Protein 1WUB (pdb70)

InterPro domains:
  IPR007372 Lipid/polyisoprenoid-binding, YceI-like [PF04264] (3-169)
  IPR007372 Lipid/polyisoprenoid-binding, YceI-like [SM00867] (2-170)
  IPR036761 Lipid/polyisoprenoid-binding, YceI-like superfamily [G3DSA:2.40.128.110] (1-178)
  IPR036761 Lipid/polyisoprenoid-binding, YceI-like superfamily [SSF101874] (2-171)

Structure (mmCIF, N/CA/C/O backbone):
data_1WUB
#
_entry.id   1WUB
#
_cell.length_a   32.561
_cell.length_b   96.948
_cell.length_c   109.140
_cell.angle_alpha   90.00
_cell.angle_beta   90.00
_cell.angle_gamma   90.00
#
_symmetry.space_group_name_H-M   'C 2 2 21'
#
loop_
_entity.id
_entity.type
_entity.pdbx_description
1 polymer 'conserved hypothetical protein TT1927b'
2 non-polymer '(2E,6E,10E,14E,18E,22E,26E)-3,7,11,15,19,23,27,31-OCTAMETHYLDOTRIACONTA-2,6,10,14,18,22,26,30-OCTAENYL TRIHYDROGEN DIPHOSPHATE'
3 water water
#
loop_
_atom_site.group_PDB
_atom_site.id
_atom_site.type_symbol
_atom_site.label_atom_id
_atom_site.label_alt_id
_atom_site.label_comp_id
_atom_site.label_asym_id
_atom_site.label_entity_id
_atom_site.label_seq_id
_atom_site.pdbx_PDB_ins_code
_atom_site.Cartn_x
_atom_site.Cartn_y
_atom_site.Cartn_z
_atom_site.occupancy
_atom_site.B_iso_or_equiv
_atom_site.auth_seq_id
_atom_site.auth_comp_id
_atom_site.auth_asym_id
_atom_site.auth_atom_id
_atom_site.pdbx_PDB_model_num
ATOM 1 N N . MET A 1 1 ? 8.900 24.245 35.419 1.00 28.17 1 MET A N 1
ATOM 2 C CA . MET A 1 1 ? 7.664 24.006 36.200 1.00 27.55 1 MET A CA 1
ATOM 3 C C . MET A 1 1 ? 6.953 25.321 36.506 1.00 26.82 1 MET A C 1
ATOM 4 O O . MET A 1 1 ? 7.605 26.359 36.546 1.00 25.76 1 MET A O 1
ATOM 9 N N . LYS A 1 2 ? 5.626 25.268 36.667 1.00 24.48 2 LYS A N 1
ATOM 10 C CA . LYS A 1 2 ? 4.819 26.460 36.949 1.00 23.81 2 LYS A CA 1
ATOM 11 C C . LYS A 1 2 ? 4.486 26.577 38.438 1.00 21.96 2 LYS A C 1
ATOM 12 O O . LYS A 1 2 ? 4.003 25.621 39.077 1.00 21.89 2 LYS A O 1
ATOM 18 N N . TRP A 1 3 ? 4.772 27.752 38.988 1.00 20.12 3 TRP A N 1
ATOM 19 C CA . TRP A 1 3 ? 4.396 28.071 40.364 1.00 18.98 3 TRP A CA 1
ATOM 20 C C . TRP A 1 3 ? 3.322 29.133 40.351 1.00 17.96 3 TRP A C 1
ATOM 21 O O . TRP A 1 3 ? 3.388 30.035 39.530 1.00 20.04 3 TRP A O 1
ATOM 32 N N . ASN A 1 4 ? 2.336 29.050 41.239 1.00 16.33 4 ASN A N 1
ATOM 33 C CA . ASN A 1 4 ? 1.344 30.121 41.284 1.00 16.12 4 ASN A CA 1
ATOM 34 C C . ASN A 1 4 ? 1.522 30.996 42.494 1.00 14.66 4 ASN A C 1
ATOM 35 O O . ASN A 1 4 ? 1.735 30.488 43.562 1.00 15.75 4 ASN A O 1
ATOM 40 N N . LEU A 1 5 ? 1.502 32.325 42.308 1.00 13.54 5 LEU A N 1
ATOM 41 C CA . LEU A 1 5 ? 1.682 33.228 43.431 1.00 14.45 5 LEU A CA 1
ATOM 42 C C . LEU A 1 5 ? 0.560 33.060 44.431 1.00 14.72 5 LEU A C 1
ATOM 43 O O . LEU A 1 5 ? -0.570 32.969 44.037 1.00 14.96 5 LEU A O 1
ATOM 48 N N . ASP A 1 6 ? 0.871 33.068 45.721 1.00 14.52 6 ASP A N 1
ATOM 49 C CA . ASP A 1 6 ? -0.205 33.008 46.743 1.00 15.58 6 ASP A CA 1
ATOM 50 C C . ASP A 1 6 ? -0.557 34.441 47.166 1.00 14.96 6 ASP A C 1
ATOM 51 O O . ASP A 1 6 ? 0.238 35.084 47.852 1.00 15.81 6 ASP A O 1
ATOM 56 N N . PRO A 1 7 ? -1.725 34.952 46.767 1.00 16.34 7 PRO A N 1
ATOM 57 C CA . PRO A 1 7 ? -2.079 36.356 47.070 1.00 17.57 7 PRO A CA 1
ATOM 58 C C . PRO A 1 7 ? -2.090 36.645 48.561 1.00 18.14 7 PRO A C 1
ATOM 59 O O . PRO A 1 7 ? -1.878 37.786 48.980 1.00 19.34 7 PRO A O 1
ATOM 63 N N . SER A 1 8 ? -2.346 35.620 49.373 1.00 18.69 8 SER A N 1
ATOM 64 C CA . SER A 1 8 ? -2.438 35.814 50.827 1.00 19.96 8 SER A CA 1
ATOM 65 C C . SER A 1 8 ? -1.091 35.990 51.510 1.00 19.23 8 SER A C 1
ATOM 66 O O . SER A 1 8 ? -1.007 36.366 52.690 1.00 21.32 8 SER A O 1
ATOM 69 N N . HIS A 1 9 ? 0.001 35.670 50.813 1.00 18.01 9 HIS A N 1
ATOM 70 C CA . HIS A 1 9 ? 1.333 35.843 51.382 1.00 18.86 9 HIS A CA 1
ATOM 71 C C . HIS A 1 9 ? 2.266 36.525 50.394 1.00 19.09 9 HIS A C 1
ATOM 72 O O . HIS A 1 9 ? 3.487 36.295 50.382 1.00 20.12 9 HIS A O 1
ATOM 79 N N . THR A 1 10 ? 1.679 37.369 49.556 1.00 17.58 10 THR A N 1
ATOM 80 C CA . THR A 1 10 ? 2.471 38.210 48.684 1.00 18.08 10 THR A CA 1
ATOM 81 C C . THR A 1 10 ? 2.187 39.648 49.098 1.00 17.73 10 THR A C 1
ATOM 82 O O . THR A 1 10 ? 1.006 40.016 49.297 1.00 19.15 10 THR A O 1
ATOM 86 N N . SER A 1 11 ? 3.235 40.438 49.274 1.00 17.91 11 SER A N 1
ATOM 87 C CA . SER A 1 11 ? 3.030 41.846 49.616 1.00 18.67 11 SER A CA 1
ATOM 88 C C . SER A 1 11 ? 3.742 42.739 48.654 1.00 18.57 11 SER A C 1
ATOM 89 O O . SER A 1 11 ? 4.862 42.431 48.188 1.00 18.48 11 SER A O 1
ATOM 92 N N . ILE A 1 12 ? 3.084 43.859 48.376 1.00 17.36 12 ILE A N 1
ATOM 93 C CA . ILE A 1 12 ? 3.698 44.895 47.577 1.00 16.54 12 ILE A CA 1
ATOM 94 C C . ILE A 1 12 ? 3.663 46.159 48.410 1.00 16.64 12 ILE A C 1
ATOM 95 O O . ILE A 1 12 ? 2.580 46.643 48.738 1.00 15.50 12 ILE A O 1
ATOM 100 N N . ASP A 1 13 ? 4.830 46.649 48.802 1.00 16.77 13 ASP A N 1
ATOM 101 C CA . ASP A 1 13 ? 4.904 47.875 49.597 1.00 17.19 13 ASP A CA 1
ATOM 102 C C . ASP A 1 13 ? 5.694 48.942 48.896 1.00 17.41 13 ASP A C 1
ATOM 103 O O . ASP A 1 13 ? 6.704 48.641 48.295 1.00 19.34 13 ASP A O 1
ATOM 108 N N . PHE A 1 14 ? 5.232 50.182 48.971 1.00 16.13 14 PHE A N 1
ATOM 109 C CA . PHE A 1 14 ? 5.899 51.270 48.255 1.00 15.81 14 PHE A CA 1
ATOM 110 C C . PHE A 1 14 ? 6.125 52.486 49.163 1.00 17.09 14 PHE A C 1
ATOM 111 O O . PHE A 1 14 ? 5.529 52.566 50.231 1.00 17.03 14 PHE A O 1
ATOM 119 N N . LYS A 1 15 ? 7.033 53.373 48.759 1.00 17.16 15 LYS A N 1
ATOM 120 C CA . LYS A 1 15 ? 7.312 54.593 49.521 1.00 19.06 15 LYS A CA 1
ATOM 121 C C . LYS A 1 15 ? 7.454 55.740 48.537 1.00 19.28 15 LYS A C 1
ATOM 122 O O . LYS A 1 15 ? 8.084 55.567 47.488 1.00 19.03 15 LYS A O 1
ATOM 128 N N . VAL A 1 16 ? 6.928 56.914 48.905 1.00 19.01 16 VAL A N 1
ATOM 129 C CA . VAL A 1 16 ? 7.056 58.136 48.088 1.00 20.30 16 VAL A CA 1
ATOM 130 C C . VAL A 1 16 ? 7.460 59.257 49.039 1.00 19.92 16 VAL A C 1
ATOM 131 O O . VAL A 1 16 ? 6.949 59.330 50.161 1.00 20.59 16 VAL A O 1
ATOM 135 N N . ARG A 1 17 ? 8.392 60.105 48.621 1.00 19.32 17 ARG A N 1
ATOM 136 C CA . ARG A 1 17 ? 8.818 61.214 49.477 1.00 20.44 17 ARG A CA 1
ATOM 137 C C . ARG A 1 17 ? 7.698 62.248 49.631 1.00 20.04 17 ARG A C 1
ATOM 138 O O . ARG A 1 17 ? 6.982 62.547 48.689 1.00 19.12 17 ARG A O 1
ATOM 146 N N . HIS A 1 18 ? 7.535 62.770 50.846 1.00 19.95 18 HIS A N 1
ATOM 147 C CA . HIS A 1 18 ? 6.507 63.760 51.141 1.00 19.59 18 HIS A CA 1
ATOM 148 C C . HIS A 1 18 ? 7.179 65.032 51.665 1.00 20.93 18 HIS A C 1
ATOM 149 O O . HIS A 1 18 ? 7.917 64.994 52.669 1.00 20.33 18 HIS A O 1
ATOM 156 N N . MET A 1 19 ? 6.959 66.132 50.952 1.00 21.01 19 MET A N 1
ATOM 157 C CA . MET A 1 19 ? 7.526 67.463 51.302 1.00 24.09 19 MET A CA 1
ATOM 158 C C . MET A 1 19 ? 9.034 67.454 51.539 1.00 25.03 19 MET A C 1
ATOM 159 O O . MET A 1 19 ? 9.545 68.280 52.299 1.00 25.93 19 MET A O 1
ATOM 164 N N . GLY A 1 20 ? 9.719 66.468 50.974 1.00 26.52 20 GLY A N 1
ATOM 165 C CA . GLY A 1 20 ? 11.162 66.340 51.084 1.00 28.62 20 GLY A CA 1
ATOM 166 C C . GLY A 1 20 ? 11.714 65.854 52.412 1.00 30.40 20 GLY A C 1
ATOM 167 O O . GLY A 1 20 ? 12.910 65.522 52.496 1.00 31.50 20 GLY A O 1
ATOM 168 N N . ILE A 1 21 ? 10.860 65.790 53.439 1.00 31.37 21 ILE A N 1
ATOM 169 C CA . ILE A 1 21 ? 11.313 65.535 54.835 1.00 32.31 21 ILE A CA 1
ATOM 170 C C . ILE A 1 21 ? 10.942 64.150 55.357 1.00 31.74 21 ILE A C 1
ATOM 171 O O . ILE A 1 21 ? 11.551 63.653 56.313 1.00 30.47 21 ILE A O 1
ATOM 176 N N . ALA A 1 22 ? 9.971 63.518 54.704 1.00 31.22 22 ALA A N 1
ATOM 177 C CA . ALA A 1 22 ? 9.422 62.245 55.159 1.00 31.61 22 ALA A CA 1
ATOM 178 C C . ALA A 1 22 ? 9.007 61.354 53.992 1.00 31.30 22 ALA A C 1
ATOM 179 O O . ALA A 1 22 ? 9.182 61.725 52.831 1.00 31.18 22 ALA A O 1
ATOM 181 N N . SER A 1 23 ? 8.506 60.165 54.305 1.00 30.64 23 SER A N 1
ATOM 182 C CA . SER A 1 23 ? 7.940 59.276 53.312 1.00 30.26 23 SER A CA 1
ATOM 183 C C . SER A 1 23 ? 6.493 58.949 53.678 1.00 29.08 23 SER A C 1
ATOM 184 O O . SER A 1 23 ? 6.171 58.847 54.867 1.00 30.00 23 SER A O 1
ATOM 187 N N . VAL A 1 24 ? 5.640 58.821 52.665 1.00 26.44 24 VAL A N 1
ATOM 188 C CA . VAL A 1 24 ? 4.341 58.154 52.780 1.00 25.30 24 VAL A CA 1
ATOM 189 C C . VAL A 1 24 ? 4.503 56.712 52.303 1.00 23.52 24 VAL A C 1
ATOM 190 O O . VAL A 1 24 ? 5.070 56.472 51.246 1.00 21.30 24 VAL A O 1
ATOM 194 N N . ARG A 1 25 ? 4.028 55.760 53.096 1.00 22.69 25 ARG A N 1
ATOM 195 C CA . ARG A 1 25 ? 4.076 54.352 52.694 1.00 21.38 25 ARG A CA 1
ATOM 196 C C . ARG A 1 25 ? 2.703 53.840 52.318 1.00 20.03 25 ARG A C 1
ATOM 197 O O . ARG A 1 25 ? 1.707 54.248 52.902 1.00 19.01 25 ARG A O 1
ATOM 205 N N . GLY A 1 26 ? 2.654 52.880 51.390 1.00 17.40 26 GLY A N 1
ATOM 206 C CA . GLY A 1 26 ? 1.426 52.315 50.960 1.00 16.86 26 GLY A CA 1
ATOM 207 C C . GLY A 1 26 ? 1.623 50.874 50.512 1.00 15.61 26 GLY A C 1
ATOM 208 O O . GLY A 1 26 ? 2.768 50.391 50.449 1.00 16.66 26 GLY A O 1
ATOM 209 N N . SER A 1 27 ? 0.517 50.198 50.274 1.00 15.86 27 SER A N 1
ATOM 210 C CA . SER A 1 27 ? 0.549 48.830 49.734 1.00 16.24 27 SER A CA 1
ATOM 211 C C . SER A 1 27 ? -0.455 48.632 48.607 1.00 15.75 27 SER A C 1
ATOM 212 O O . SER A 1 27 ? -1.423 49.426 48.424 1.00 16.24 27 SER A O 1
ATOM 215 N N . LEU A 1 28 ? -0.227 47.544 47.853 1.00 14.27 28 LEU A N 1
ATOM 216 C CA . LEU A 1 28 ? -1.138 47.068 46.856 1.00 15.60 28 LEU A CA 1
ATOM 217 C C . LEU A 1 28 ? -1.341 45.560 47.038 1.00 14.86 28 LEU A C 1
ATOM 218 O O . LEU A 1 28 ? -0.418 44.864 47.457 1.00 16.25 28 LEU A O 1
ATOM 223 N N . LYS A 1 29 ? -2.521 45.064 46.709 1.00 14.69 29 LYS A N 1
ATOM 224 C CA . LYS A 1 29 ? -2.810 43.616 46.768 1.00 16.74 29 LYS A CA 1
ATOM 225 C C . LYS A 1 29 ? -2.640 42.964 45.414 1.00 15.92 29 LYS A C 1
ATOM 226 O O . LYS A 1 29 ? -3.062 43.515 44.396 1.00 16.54 29 LYS A O 1
ATOM 232 N N . VAL A 1 30 ? -2.047 41.763 45.385 1.00 14.83 30 VAL A N 1
ATOM 233 C CA . VAL A 1 30 ? -1.964 40.990 44.146 1.00 15.20 30 VAL A CA 1
ATOM 234 C C . VAL A 1 30 ? -3.264 40.165 43.965 1.00 13.79 30 VAL A C 1
ATOM 235 O O . VAL A 1 30 ? -3.767 39.553 44.937 1.00 14.84 30 VAL A O 1
ATOM 239 N N . LEU A 1 31 ? -3.777 40.116 42.744 1.00 12.72 31 LEU A N 1
ATOM 240 C CA . LEU A 1 31 ? -4.907 39.265 42.405 1.00 13.17 31 LEU A CA 1
ATOM 241 C C . LEU A 1 31 ? -4.459 37.845 42.023 1.00 14.20 31 LEU A C 1
ATOM 242 O O . LEU A 1 31 ? -5.044 36.822 42.473 1.00 14.88 31 LEU A O 1
ATOM 247 N N . SER A 1 32 ? -3.435 37.786 41.187 1.00 12.98 32 SER A N 1
ATOM 248 C CA . SER A 1 32 ? -2.876 36.520 40.724 1.00 12.29 32 SER A CA 1
ATOM 249 C C . SER A 1 32 ? -1.451 36.731 40.227 1.00 11.39 32 SER A C 1
ATOM 250 O O . SER A 1 32 ? -0.992 37.857 39.983 1.00 11.56 32 SER A O 1
ATOM 253 N N . GLY A 1 33 ? -0.774 35.606 40.087 1.00 13.46 33 GLY A N 1
ATOM 254 C CA . GLY A 1 33 ? 0.458 35.654 39.297 1.00 13.39 33 GLY A CA 1
ATOM 255 C C . GLY A 1 33 ? 1.064 34.288 39.148 1.00 14.77 33 GLY A C 1
ATOM 256 O O . GLY A 1 33 ? 0.589 33.302 39.752 1.00 14.19 33 GLY A O 1
ATOM 257 N N . SER A 1 34 ? 2.112 34.197 38.326 1.00 14.96 34 SER A N 1
ATOM 258 C CA . SER A 1 34 ? 2.810 32.915 38.262 1.00 15.21 34 SER A CA 1
ATOM 259 C C . SER A 1 34 ? 4.259 33.091 37.920 1.00 15.47 34 SER A C 1
ATOM 260 O O . SER A 1 34 ? 4.675 34.154 37.427 1.00 15.06 34 SER A O 1
ATOM 263 N N . VAL A 1 35 ? 5.028 32.039 38.162 1.00 15.16 35 VAL A N 1
ATOM 264 C CA . VAL A 1 35 ? 6.449 32.030 37.791 1.00 16.11 35 VAL A CA 1
ATOM 265 C C . VAL A 1 35 ? 6.703 30.708 37.084 1.00 17.22 35 VAL A C 1
ATOM 266 O O . VAL A 1 35 ? 6.268 29.649 37.596 1.00 15.47 35 VAL A O 1
ATOM 270 N N . GLU A 1 36 ? 7.378 30.751 35.935 1.00 18.22 36 GLU A N 1
ATOM 271 C CA . GLU A 1 36 ? 7.855 29.508 35.316 1.00 21.85 36 GLU A CA 1
ATOM 272 C C . GLU A 1 36 ? 9.345 29.371 35.597 1.00 23.34 36 GLU A C 1
ATOM 273 O O . GLU A 1 36 ? 10.090 30.368 35.549 1.00 23.44 36 GLU A O 1
ATOM 279 N N . THR A 1 37 ? 9.760 28.148 35.942 1.00 25.08 37 THR A N 1
ATOM 280 C CA . THR A 1 37 ? 11.170 27.867 36.193 1.00 27.96 37 THR A CA 1
ATOM 281 C C . THR A 1 37 ? 11.699 26.855 35.176 1.00 29.68 37 THR A C 1
ATOM 282 O O . THR A 1 37 ? 10.958 25.999 34.668 1.00 30.38 37 THR A O 1
ATOM 286 N N . ASP A 1 38 ? 12.973 26.985 34.829 1.00 31.21 38 ASP A N 1
ATOM 287 C CA . ASP A 1 38 ? 13.553 26.041 33.883 1.00 32.23 38 ASP A CA 1
ATOM 288 C C . ASP A 1 38 ? 13.908 24.716 34.583 1.00 33.47 38 ASP A C 1
ATOM 289 O O . ASP A 1 38 ? 13.660 24.532 35.789 1.00 32.88 38 ASP A O 1
ATOM 294 N N . GLU A 1 39 ? 14.521 23.806 33.823 1.00 34.73 39 GLU A N 1
ATOM 295 C CA . GLU A 1 39 ? 14.886 22.496 34.362 1.00 35.73 39 GLU A CA 1
ATOM 296 C C . GLU A 1 39 ? 15.799 22.631 35.575 1.00 35.64 39 GLU A C 1
ATOM 297 O O . GLU A 1 39 ? 15.684 21.850 36.525 1.00 36.96 39 GLU A O 1
ATOM 303 N N . ALA A 1 40 ? 16.664 23.648 35.559 1.00 35.32 40 ALA A N 1
ATOM 304 C CA . ALA A 1 40 ? 17.537 23.989 36.702 1.00 34.61 40 ALA A CA 1
ATOM 305 C C . ALA A 1 40 ? 16.844 24.712 37.871 1.00 34.54 40 ALA A C 1
ATOM 306 O O . ALA A 1 40 ? 17.501 25.028 38.872 1.00 34.76 40 ALA A O 1
ATOM 308 N N . GLY A 1 41 ? 15.552 25.025 37.732 1.00 33.17 41 GLY A N 1
ATOM 309 C CA . GLY A 1 41 ? 14.798 25.692 38.786 1.00 31.48 41 GLY A CA 1
ATOM 310 C C . GLY A 1 41 ? 15.067 27.181 38.905 1.00 30.11 41 GLY A C 1
ATOM 311 O O . GLY A 1 41 ? 14.799 27.805 39.945 1.00 30.10 41 GLY A O 1
ATOM 312 N N . ARG A 1 42 ? 15.585 27.763 37.833 1.00 28.33 42 ARG A N 1
ATOM 313 C CA . ARG A 1 42 ? 15.787 29.202 37.773 1.00 26.92 42 ARG A CA 1
ATOM 314 C C . ARG A 1 42 ? 14.518 29.828 37.215 1.00 24.27 42 ARG A C 1
ATOM 315 O O . ARG A 1 42 ? 13.977 29.355 36.219 1.00 23.75 42 ARG A O 1
ATOM 323 N N . PRO A 1 43 ? 14.038 30.912 37.813 1.00 23.04 43 PRO A N 1
ATOM 324 C CA . PRO A 1 43 ? 12.868 31.579 37.225 1.00 22.18 43 PRO A CA 1
ATOM 325 C C . PRO A 1 43 ? 13.182 32.083 35.799 1.00 22.67 43 PRO A C 1
ATOM 326 O O . PRO A 1 43 ? 14.217 32.708 35.607 1.00 22.16 43 PRO A O 1
ATOM 330 N N . ILE A 1 44 ? 12.329 31.762 34.827 1.00 21.73 44 ILE A N 1
ATOM 331 C CA . ILE A 1 44 ? 12.437 32.241 33.446 1.00 22.73 44 ILE A CA 1
ATOM 332 C C . ILE A 1 44 ? 11.347 33.198 32.972 1.00 21.83 44 ILE A C 1
ATOM 333 O O . ILE A 1 44 ? 11.585 34.006 32.062 1.00 22.01 44 ILE A O 1
ATOM 338 N N . GLN A 1 45 ? 10.143 33.070 33.523 1.00 20.62 45 GLN A N 1
ATOM 339 C CA . GLN A 1 45 ? 9.051 33.981 33.148 1.00 19.43 45 GLN A CA 1
ATOM 340 C C . GLN A 1 45 ? 8.251 34.269 34.418 1.00 17.73 45 GLN A C 1
ATOM 341 O O . GLN A 1 45 ? 8.070 33.377 35.243 1.00 16.25 45 GLN A O 1
ATOM 347 N N . VAL A 1 46 ? 7.819 35.520 34.576 1.00 15.35 46 VAL A N 1
ATOM 348 C CA . VAL A 1 46 ? 6.972 35.851 35.724 1.00 15.27 46 VAL A CA 1
ATOM 349 C C . VAL A 1 46 ? 5.920 36.851 35.312 1.00 14.61 46 VAL A C 1
ATOM 350 O O . VAL A 1 46 ? 6.182 37.699 34.508 1.00 14.43 46 VAL A O 1
ATOM 354 N N . GLU A 1 47 ? 4.709 36.694 35.821 1.00 13.65 47 GLU A N 1
ATOM 355 C CA . GLU A 1 47 ? 3.635 37.664 35.509 1.00 14.01 47 GLU A CA 1
ATOM 356 C C . GLU A 1 47 ? 2.815 37.872 36.765 1.00 14.36 47 GLU A C 1
ATOM 357 O O . GLU A 1 47 ? 2.693 36.955 37.592 1.00 14.25 47 GLU A O 1
ATOM 363 N N . ALA A 1 48 ? 2.273 39.085 36.922 1.00 14.36 48 ALA A N 1
ATOM 364 C CA . ALA A 1 48 ? 1.350 39.299 38.048 1.00 13.82 48 ALA A CA 1
ATOM 365 C C . ALA A 1 48 ? 0.292 40.300 37.672 1.00 14.41 48 ALA A C 1
ATOM 366 O O . ALA A 1 48 ? 0.503 41.139 36.812 1.00 14.75 48 ALA A O 1
ATOM 368 N N . VAL A 1 49 ? -0.874 40.164 38.305 1.00 11.77 49 VAL A N 1
ATOM 369 C CA . VAL A 1 49 ? -1.989 41.111 38.158 1.00 12.43 49 VAL A CA 1
ATOM 370 C C . VAL A 1 49 ? -2.279 41.669 39.558 1.00 12.12 49 VAL A C 1
ATOM 371 O O . VAL A 1 49 ? -2.418 40.916 40.535 1.00 12.79 49 VAL A O 1
ATOM 375 N N . ILE A 1 50 ? -2.328 42.983 39.632 1.00 12.23 50 ILE A N 1
ATOM 376 C CA . ILE A 1 50 ? -2.476 43.691 40.894 1.00 12.54 50 ILE A CA 1
ATOM 377 C C . ILE A 1 50 ? -3.818 44.420 40.903 1.00 12.57 50 ILE A C 1
ATOM 378 O O . ILE A 1 50 ? -4.267 44.957 39.887 1.00 13.54 50 ILE A O 1
ATOM 383 N N . ASP A 1 51 ? -4.487 44.420 42.053 1.00 12.78 51 ASP A N 1
ATOM 384 C CA . ASP A 1 51 ? -5.752 45.151 42.168 1.00 13.74 51 ASP A CA 1
ATOM 385 C C . ASP A 1 51 ? -5.521 46.661 42.382 1.00 12.62 51 ASP A C 1
ATOM 386 O O . ASP A 1 51 ? -5.098 47.113 43.480 1.00 13.39 51 ASP A O 1
ATOM 391 N N . ALA A 1 52 ? -5.776 47.470 41.337 1.00 13.50 52 ALA A N 1
ATOM 392 C CA . ALA A 1 52 ? -5.501 48.898 41.447 1.00 14.74 52 ALA A CA 1
ATOM 393 C C . ALA A 1 52 ? -6.320 49.548 42.553 1.00 14.74 52 ALA A C 1
ATOM 394 O O . ALA A 1 52 ? -5.852 50.464 43.206 1.00 15.64 52 ALA A O 1
ATOM 396 N N . ALA A 1 53 ? -7.542 49.043 42.733 1.00 15.49 53 ALA A N 1
ATOM 397 C CA . ALA A 1 53 ? -8.436 49.654 43.721 1.00 15.82 53 ALA A CA 1
ATOM 398 C C . ALA A 1 53 ? -7.997 49.377 45.159 1.00 16.46 53 ALA A C 1
ATOM 399 O O . ALA A 1 53 ? -8.558 49.968 46.116 1.00 16.80 53 ALA A O 1
ATOM 401 N N . SER A 1 54 ? -6.994 48.501 45.324 1.00 16.29 54 SER A N 1
ATOM 402 C CA . SER A 1 54 ? -6.530 48.066 46.649 1.00 16.38 54 SER A CA 1
ATOM 403 C C . SER A 1 54 ? -5.509 49.034 47.236 1.00 16.07 54 SER A C 1
ATOM 404 O O . SER A 1 54 ? -5.135 48.906 48.422 1.00 17.11 54 SER A O 1
ATOM 407 N N . ILE A 1 55 ? -5.078 50.032 46.450 1.00 15.48 55 ILE A N 1
ATOM 408 C CA . ILE A 1 55 ? -4.014 50.937 46.932 1.00 16.17 55 ILE A CA 1
ATOM 409 C C . ILE A 1 55 ? -4.405 51.546 48.274 1.00 18.04 55 ILE A C 1
ATOM 410 O O . ILE A 1 55 ? -5.503 52.043 48.438 1.00 19.39 55 ILE A O 1
ATOM 415 N N . ALA A 1 56 ? -3.479 51.516 49.221 1.00 18.57 56 ALA A N 1
ATOM 416 C CA . ALA A 1 56 ? -3.804 51.872 50.603 1.00 20.03 56 ALA A CA 1
ATOM 417 C C . ALA A 1 56 ? -2.618 52.539 51.225 1.00 19.64 56 ALA A C 1
ATOM 418 O O . ALA A 1 56 ? -1.492 52.006 51.188 1.00 19.10 56 ALA A O 1
ATOM 420 N N . THR A 1 57 ? -2.845 53.740 51.769 1.00 19.92 57 THR A N 1
ATOM 421 C CA . THR A 1 57 ? -1.777 54.512 52.398 1.00 21.68 57 THR A CA 1
ATOM 422 C C . THR A 1 57 ? -2.167 54.937 53.814 1.00 22.66 57 THR A C 1
ATOM 423 O O . THR A 1 57 ? -1.441 55.694 54.438 1.00 25.09 57 THR A O 1
ATOM 427 N N . GLY A 1 58 ? -3.314 54.465 54.275 1.00 24.16 58 GLY A N 1
ATOM 428 C CA . GLY A 1 58 ? -3.738 54.675 55.648 1.00 24.86 58 GLY A CA 1
ATOM 429 C C . GLY A 1 58 ? -4.500 55.951 55.908 1.00 25.69 58 GLY A C 1
ATOM 430 O O . GLY A 1 58 ? -4.672 56.339 57.081 1.00 28.23 58 GLY A O 1
ATOM 431 N N . GLU A 1 59 ? -4.925 56.637 54.846 1.00 24.46 59 GLU A N 1
ATOM 432 C CA . GLU A 1 59 ? -5.867 57.749 54.985 1.00 23.59 59 GLU A CA 1
ATOM 433 C C . GLU A 1 59 ? -6.946 57.673 53.884 1.00 23.42 59 GLU A C 1
ATOM 434 O O . GLU A 1 59 ? -6.656 57.752 52.699 1.00 20.72 59 GLU A O 1
ATOM 440 N N . PRO A 1 60 ? -8.198 57.467 54.269 1.00 23.32 60 PRO A N 1
ATOM 441 C CA . PRO A 1 60 ? -9.238 57.187 53.269 1.00 23.94 60 PRO A CA 1
ATOM 442 C C . PRO A 1 60 ? -9.423 58.263 52.205 1.00 22.62 60 PRO A C 1
ATOM 443 O O . PRO A 1 60 ? -9.708 57.925 51.075 1.00 22.99 60 PRO A O 1
ATOM 447 N N . GLN A 1 61 ? -9.291 59.535 52.554 1.00 23.16 61 GLN A N 1
ATOM 448 C CA . GLN A 1 61 ? -9.493 60.597 51.565 1.00 23.74 61 GLN A CA 1
ATOM 449 C C . GLN A 1 61 ? -8.358 60.570 50.568 1.00 22.41 61 GLN A C 1
ATOM 450 O O . GLN A 1 61 ? -8.594 60.641 49.351 1.00 21.74 61 GLN A O 1
ATOM 456 N N . ARG A 1 62 ? -7.130 60.385 51.063 1.00 20.97 62 ARG A N 1
ATOM 457 C CA . ARG A 1 62 ? -5.982 60.303 50.153 1.00 18.83 62 ARG A CA 1
ATOM 458 C C . ARG A 1 62 ? -6.109 59.079 49.235 1.00 18.69 62 ARG A C 1
ATOM 459 O O . ARG A 1 62 ? -5.855 59.174 48.024 1.00 17.60 62 ARG A O 1
ATOM 467 N N . ASP A 1 63 ? -6.476 57.935 49.815 1.00 17.44 63 ASP A N 1
ATOM 468 C CA . ASP A 1 63 ? -6.717 56.713 49.030 1.00 17.26 63 ASP A CA 1
ATOM 469 C C . ASP A 1 63 ? -7.833 56.873 48.006 1.00 17.46 63 ASP A C 1
ATOM 470 O O . ASP A 1 63 ? -7.688 56.408 46.877 1.00 16.90 63 ASP A O 1
ATOM 475 N N . GLY A 1 64 ? -8.922 57.557 48.381 1.00 16.36 64 GLY A N 1
ATOM 476 C CA . GLY A 1 64 ? -9.915 57.959 47.386 1.00 17.64 64 GLY A CA 1
ATOM 477 C C . GLY A 1 64 ? -9.337 58.738 46.218 1.00 17.17 64 GLY A C 1
ATOM 478 O O . GLY A 1 64 ? -9.684 58.467 45.064 1.00 16.89 64 GLY A O 1
ATOM 479 N N . HIS A 1 65 ? -8.458 59.705 46.507 1.00 17.83 65 HIS A N 1
ATOM 480 C CA . HIS A 1 65 ? -7.835 60.550 45.493 1.00 18.74 65 HIS A CA 1
ATOM 481 C C . HIS A 1 65 ? -6.954 59.673 44.593 1.00 17.99 65 HIS A C 1
ATOM 482 O O . HIS A 1 65 ? -6.985 59.773 43.362 1.00 17.71 65 HIS A O 1
ATOM 489 N N . LEU A 1 66 ? -6.197 58.771 45.221 1.00 17.25 66 LEU A N 1
ATOM 490 C CA . LEU A 1 66 ? -5.348 57.839 44.469 1.00 16.51 66 LEU A CA 1
ATOM 491 C C . LEU A 1 66 ? -6.135 56.963 43.503 1.00 16.94 66 LEU A C 1
ATOM 492 O O . LEU A 1 66 ? -5.661 56.700 42.408 1.00 16.48 66 LEU A O 1
ATOM 497 N N . ARG A 1 67 ? -7.326 56.509 43.917 1.00 15.15 67 ARG A N 1
ATOM 498 C CA . ARG A 1 67 ? -8.149 55.627 43.094 1.00 14.66 67 ARG A CA 1
ATOM 499 C C . ARG A 1 67 ? -8.948 56.404 42.043 1.00 16.66 67 ARG A C 1
ATOM 500 O O . ARG A 1 67 ? -9.422 55.814 41.089 1.00 15.45 67 ARG A O 1
ATOM 508 N N . SER A 1 68 ? -9.126 57.714 42.250 1.00 17.31 68 SER A N 1
ATOM 509 C CA . SER A 1 68 ? -10.014 58.537 41.428 1.00 19.11 68 SER A CA 1
ATOM 510 C C . SER A 1 68 ? -9.561 58.731 39.993 1.00 20.40 68 SER A C 1
ATOM 511 O O . SER A 1 68 ? -8.427 58.451 39.624 1.00 20.55 68 SER A O 1
ATOM 514 N N . ALA A 1 69 ? -10.471 59.308 39.208 1.00 22.48 69 ALA A N 1
ATOM 515 C CA . ALA A 1 69 ? -10.201 59.657 37.828 1.00 24.23 69 ALA A CA 1
ATOM 516 C C . ALA A 1 69 ? -9.054 60.668 37.715 1.00 25.35 69 ALA A C 1
ATOM 517 O O . ALA A 1 69 ? -8.484 60.839 36.642 1.00 27.24 69 ALA A O 1
ATOM 519 N N . ASP A 1 70 ? -8.706 61.317 38.831 1.00 25.66 70 ASP A N 1
ATOM 520 C CA . ASP A 1 70 ? -7.582 62.249 38.941 1.00 26.50 70 ASP A CA 1
ATOM 521 C C . ASP A 1 70 ? -6.230 61.565 39.014 1.00 25.34 70 ASP A C 1
ATOM 522 O O . ASP A 1 70 ? -5.177 62.210 38.866 1.00 26.72 70 ASP A O 1
ATOM 527 N N . PHE A 1 71 ? -6.234 60.260 39.262 1.00 23.12 71 PHE A N 1
ATOM 528 C CA . PHE A 1 71 ? -4.972 59.537 39.437 1.00 21.06 71 PHE A CA 1
ATOM 529 C C . PHE A 1 71 ? -5.000 58.132 38.819 1.00 19.74 71 PHE A C 1
ATOM 530 O O . PHE A 1 71 ? -4.931 58.035 37.580 1.00 18.98 71 PHE A O 1
ATOM 538 N N . LEU A 1 72 ? -5.146 57.059 39.609 1.00 17.60 72 LEU A N 1
ATOM 539 C CA . LEU A 1 72 ? -5.138 55.708 39.015 1.00 17.53 72 LEU A CA 1
ATOM 540 C C . LEU A 1 72 ? -6.368 55.387 38.164 1.00 17.01 72 LEU A C 1
ATOM 541 O O . LEU A 1 72 ? -6.338 54.499 37.301 1.00 14.83 72 LEU A O 1
ATOM 546 N N . HIS A 1 73 ? -7.464 56.071 38.453 1.00 16.80 73 HIS A N 1
ATOM 547 C CA . HIS A 1 73 ? -8.738 55.792 37.805 1.00 17.49 73 HIS A CA 1
ATOM 548 C C . HIS A 1 73 ? -9.121 54.324 37.845 1.00 16.56 73 HIS A C 1
ATOM 549 O O . HIS A 1 73 ? -9.367 53.695 3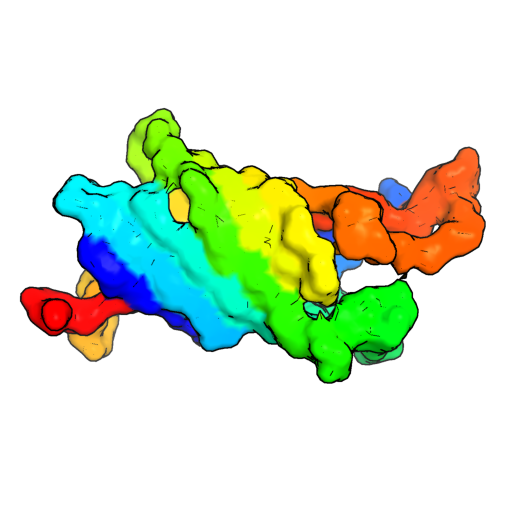6.803 1.00 16.13 73 HIS A O 1
ATOM 556 N N . ALA A 1 74 ? -9.151 53.783 39.060 1.00 15.93 74 ALA A N 1
ATOM 557 C CA . ALA A 1 74 ? -9.317 52.337 39.251 1.00 15.74 74 ALA A CA 1
ATOM 558 C C . ALA A 1 74 ? -10.663 51.810 38.784 1.00 16.40 74 ALA A C 1
ATOM 559 O O . ALA A 1 74 ? -10.770 50.656 38.451 1.00 16.77 74 ALA A O 1
ATOM 561 N N . GLU A 1 75 ? -11.698 52.657 38.741 1.00 16.82 75 GLU A N 1
ATOM 562 C CA . GLU A 1 75 ? -12.949 52.200 38.124 1.00 17.87 75 GLU A CA 1
ATOM 563 C C . GLU A 1 75 ? -12.812 51.854 36.630 1.00 17.20 75 GLU A C 1
ATOM 564 O O . GLU A 1 75 ? -13.374 50.846 36.171 1.00 17.63 75 GLU A O 1
ATOM 570 N N . GLN A 1 76 ? -12.059 52.666 35.876 1.00 15.98 76 GLN A N 1
ATOM 571 C CA . GLN A 1 76 ? -11.860 52.375 34.446 1.00 15.49 76 GLN A CA 1
ATOM 572 C C . GLN A 1 76 ? -10.754 51.329 34.233 1.00 14.76 76 GLN A C 1
ATOM 573 O O . GLN A 1 76 ? -10.812 50.515 33.306 1.00 16.17 76 GLN A O 1
ATOM 579 N N . TYR A 1 77 ? -9.758 51.377 35.106 1.00 13.56 77 TYR A N 1
ATOM 580 C CA . TYR A 1 77 ? -8.568 50.498 34.982 1.00 12.61 77 TYR A CA 1
ATOM 581 C C . TYR A 1 77 ? -8.365 49.709 36.273 1.00 11.65 77 TYR A C 1
ATOM 582 O O . TYR A 1 77 ? -7.605 50.100 37.167 1.00 12.98 77 TYR A O 1
ATOM 591 N N . PRO A 1 78 ? -9.089 48.605 36.422 1.00 13.21 78 PRO A N 1
ATOM 592 C CA . PRO A 1 78 ? -9.062 47.861 37.679 1.00 12.70 78 PRO A CA 1
ATOM 593 C C . PRO A 1 78 ? -7.742 47.146 37.989 1.00 13.39 78 PRO A C 1
ATOM 594 O O . PRO A 1 78 ? -7.528 46.744 39.158 1.00 12.91 78 PRO A O 1
ATOM 598 N N . GLU A 1 79 ? -6.863 47.026 37.001 1.00 12.11 79 GLU A N 1
ATOM 599 C CA . GLU A 1 79 ? -5.612 46.272 37.244 1.00 11.73 79 GLU A CA 1
ATOM 600 C C . GLU A 1 79 ? -4.348 47.068 36.950 1.00 11.87 79 GLU A C 1
ATOM 601 O O . GLU A 1 79 ? -4.333 47.924 36.079 1.00 12.17 79 GLU A O 1
ATOM 607 N N . ILE A 1 80 ? -3.269 46.685 37.643 1.00 11.51 80 ILE A N 1
ATOM 608 C CA . ILE A 1 80 ? -1.894 47.037 37.281 1.00 11.77 80 ILE A CA 1
ATOM 609 C C . ILE A 1 80 ? -1.287 45.697 36.901 1.00 12.18 80 ILE A C 1
ATOM 610 O O . ILE A 1 80 ? -1.550 44.707 37.561 1.00 13.24 80 ILE A O 1
ATOM 615 N N . ARG A 1 81 ? -0.577 45.631 35.789 1.00 12.23 81 ARG A N 1
ATOM 616 C CA . ARG A 1 81 ? -0.054 44.338 35.298 1.00 12.91 81 ARG A CA 1
ATOM 617 C C . ARG A 1 81 ? 1.437 44.381 35.123 1.00 12.66 81 ARG A C 1
ATOM 618 O O . ARG A 1 81 ? 1.965 45.329 34.608 1.00 13.34 81 ARG A O 1
ATOM 626 N N . PHE A 1 82 ? 2.096 43.309 35.535 1.00 12.69 82 PHE A N 1
ATOM 627 C CA . PHE A 1 82 ? 3.541 43.109 35.275 1.00 13.09 82 PHE A CA 1
ATOM 628 C C . PHE A 1 82 ? 3.754 41.822 34.480 1.00 12.89 82 PHE A C 1
ATOM 629 O O . PHE A 1 82 ? 3.212 40.766 34.798 1.00 13.47 82 PHE A O 1
ATOM 637 N N . VAL A 1 83 ? 4.566 41.899 33.417 1.00 13.36 83 VAL A N 1
ATOM 638 C CA . VAL A 1 83 ? 4.973 40.708 32.665 1.00 13.52 83 VAL A CA 1
ATOM 639 C C . VAL A 1 83 ? 6.490 40.837 32.398 1.00 12.92 83 VAL A C 1
ATOM 640 O O . VAL A 1 83 ? 6.965 41.876 31.898 1.00 14.64 83 VAL A O 1
ATOM 644 N N . SER A 1 84 ? 7.232 39.789 32.736 1.00 11.89 84 SER A N 1
ATOM 645 C CA . SER A 1 84 ? 8.681 39.828 32.544 1.00 12.82 84 SER A CA 1
ATOM 646 C C . SER A 1 84 ? 9.007 39.668 31.062 1.00 13.69 84 SER A C 1
ATOM 647 O O . SER A 1 84 ? 8.243 39.031 30.308 1.00 15.69 84 SER A O 1
ATOM 650 N N . THR A 1 85 ? 10.139 40.258 30.661 1.00 14.43 85 THR A N 1
ATOM 651 C CA . THR A 1 85 ? 10.635 40.120 29.284 1.00 15.46 85 THR A CA 1
ATOM 652 C C . THR A 1 85 ? 12.002 39.466 29.258 1.00 16.64 85 THR A C 1
ATOM 653 O O . THR A 1 85 ? 12.420 38.967 28.213 1.00 17.15 85 THR A O 1
ATOM 657 N N . GLN A 1 86 ? 12.718 39.517 30.377 1.00 16.56 86 GLN A N 1
ATOM 658 C CA . GLN A 1 86 ? 14.040 38.861 30.474 1.00 18.09 86 GLN A CA 1
ATOM 659 C C . GLN A 1 86 ? 14.370 38.639 31.921 1.00 17.27 86 GLN A C 1
ATOM 660 O O . GLN A 1 86 ? 14.207 39.543 32.727 1.00 17.96 86 GLN A O 1
ATOM 666 N N . ILE A 1 87 ? 14.800 37.427 32.272 1.00 17.19 87 ILE A N 1
ATOM 667 C CA . ILE A 1 87 ? 15.330 37.209 33.617 1.00 17.23 87 ILE A CA 1
ATOM 668 C C . ILE A 1 87 ? 16.797 36.777 33.556 1.00 17.86 87 ILE A C 1
ATOM 669 O O . ILE A 1 87 ? 17.120 35.749 32.926 1.00 18.78 87 ILE A O 1
ATOM 674 N N . GLU A 1 88 ? 17.659 37.542 34.219 1.00 17.84 88 GLU A N 1
ATOM 675 C CA . GLU A 1 88 ? 19.102 37.277 34.228 1.00 18.73 88 GLU A CA 1
ATOM 676 C C . GLU A 1 88 ? 19.552 36.682 35.559 1.00 17.40 88 GLU A C 1
ATOM 677 O O . GLU A 1 88 ? 19.453 37.336 36.576 1.00 17.06 88 GLU A O 1
ATOM 683 N N . PRO A 1 89 ? 20.080 35.455 35.590 1.00 17.36 89 PRO A N 1
ATOM 684 C CA . PRO A 1 89 ? 20.683 34.947 36.836 1.00 17.35 89 PRO A CA 1
ATOM 685 C C . PRO A 1 89 ? 21.978 35.708 37.134 1.00 17.16 89 PRO A C 1
ATOM 686 O O . PRO A 1 89 ? 22.798 35.849 36.215 1.00 16.14 89 PRO A O 1
ATOM 690 N N . LEU A 1 90 ? 22.138 36.160 38.365 1.00 15.97 90 LEU A N 1
ATOM 691 C CA . LEU A 1 90 ? 23.305 36.959 38.736 1.00 15.68 90 LEU A CA 1
ATOM 692 C C . LEU A 1 90 ? 24.305 36.127 39.544 1.00 17.18 90 LEU A C 1
ATOM 693 O O . LEU A 1 90 ? 25.396 36.586 39.862 1.00 17.02 90 LEU A O 1
ATOM 698 N N . GLY A 1 91 ? 23.921 34.913 39.869 1.00 18.30 91 GLY A N 1
ATOM 699 C CA . GLY A 1 91 ? 24.727 34.134 40.785 1.00 20.23 91 GLY A CA 1
ATOM 700 C C . GLY A 1 91 ? 24.054 33.961 42.124 1.00 21.10 91 GLY A C 1
ATOM 701 O O . GLY A 1 91 ? 23.403 34.864 42.675 1.00 21.83 91 GLY A O 1
ATOM 702 N N . GLY A 1 92 ? 24.198 32.759 42.663 1.00 22.92 92 GLY A N 1
ATOM 703 C CA . GLY A 1 92 ? 23.650 32.498 43.971 1.00 23.32 92 GLY A CA 1
ATOM 704 C C . GLY A 1 92 ? 22.148 32.496 43.748 1.00 24.21 92 GLY A C 1
ATOM 705 O O . GLY A 1 92 ? 21.679 31.966 42.744 1.00 25.02 92 GLY A O 1
ATOM 706 N N . ASN A 1 93 ? 21.433 33.147 44.654 1.00 22.59 93 ASN A N 1
ATOM 707 C CA . ASN A 1 93 ? 19.977 33.176 44.589 1.00 22.99 93 ASN A CA 1
ATOM 708 C C . ASN A 1 93 ? 19.469 34.474 43.956 1.00 20.33 93 ASN A C 1
ATOM 709 O O . ASN A 1 93 ? 18.269 34.763 44.075 1.00 20.21 93 ASN A O 1
ATOM 714 N N . ARG A 1 94 ? 20.371 35.240 43.321 1.00 18.81 94 ARG A N 1
ATOM 715 C CA . ARG A 1 94 ? 20.025 36.565 42.804 1.00 18.00 94 ARG A CA 1
ATOM 716 C C . ARG A 1 94 ? 19.652 36.528 41.319 1.00 16.53 94 ARG A C 1
ATOM 717 O O . ARG A 1 94 ? 20.285 35.841 40.528 1.00 17.37 94 ARG A O 1
ATOM 725 N N . TYR A 1 95 ? 18.643 37.324 40.946 1.00 16.87 95 TYR A N 1
ATOM 726 C CA . TYR A 1 95 ? 18.159 37.436 39.557 1.00 15.52 95 TYR A CA 1
ATOM 727 C C . TYR A 1 95 ? 17.773 38.884 39.287 1.00 14.75 95 TYR A C 1
ATOM 728 O O . TYR A 1 95 ? 17.202 39.515 40.155 1.00 17.68 95 TYR A O 1
ATOM 737 N N . ARG A 1 96 ? 18.062 39.376 38.084 1.00 13.84 96 ARG A N 1
ATOM 738 C CA . ARG A 1 96 ? 17.571 40.691 37.645 1.00 14.58 96 ARG A CA 1
ATOM 739 C C . ARG A 1 96 ? 16.417 40.438 36.692 1.00 14.02 96 ARG A C 1
ATOM 740 O O . ARG A 1 96 ? 16.577 39.745 35.691 1.00 15.22 96 ARG A O 1
ATOM 7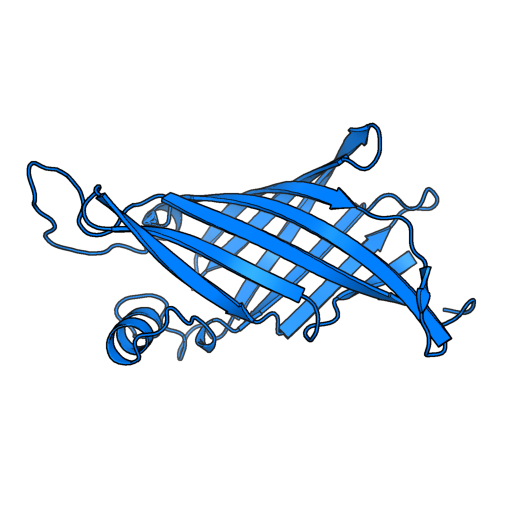48 N N . ILE A 1 97 ? 15.239 40.983 36.999 1.00 14.40 97 ILE A N 1
ATOM 749 C CA . ILE A 1 97 ? 14.065 40.741 36.158 1.00 14.72 97 ILE A CA 1
ATOM 750 C C . ILE A 1 97 ? 13.691 42.014 35.432 1.00 14.55 97 ILE A C 1
ATOM 751 O O . ILE A 1 97 ? 13.348 43.009 36.073 1.00 15.54 97 ILE A O 1
ATOM 756 N N . GLN A 1 98 ? 13.761 41.988 34.109 1.00 13.93 98 GLN A N 1
ATOM 757 C CA . GLN A 1 98 ? 13.313 43.122 33.301 1.00 14.30 98 GLN A CA 1
ATOM 758 C C . GLN A 1 98 ? 11.885 42.763 32.930 1.00 13.03 98 GLN A C 1
ATOM 759 O O . GLN A 1 98 ? 11.568 41.600 32.678 1.00 15.10 98 GLN A O 1
ATOM 765 N N . GLY A 1 99 ? 11.013 43.768 32.901 1.00 12.84 99 GLY A N 1
ATOM 766 C CA . GLY A 1 99 ? 9.630 43.475 32.532 1.00 13.22 99 GLY A CA 1
ATOM 767 C C . GLY A 1 99 ? 8.886 44.736 32.155 1.00 12.58 99 GLY A C 1
ATOM 768 O O . GLY A 1 99 ? 9.454 45.854 32.160 1.00 14.50 99 GLY A O 1
ATOM 769 N N . ASN A 1 100 ? 7.606 44.559 31.842 1.00 13.02 100 ASN A N 1
ATOM 770 C CA . ASN A 1 100 ? 6.777 45.643 31.388 1.00 12.15 100 ASN A CA 1
ATOM 771 C C . ASN A 1 100 ? 5.686 45.840 32.437 1.00 11.92 100 ASN A C 1
ATOM 772 O O . ASN A 1 100 ? 5.017 44.860 32.797 1.00 12.45 100 ASN A O 1
ATOM 777 N N . LEU A 1 101 ? 5.552 47.070 32.937 1.00 12.21 101 LEU A N 1
ATOM 778 C CA . LEU A 1 101 ? 4.557 47.367 33.936 1.00 12.24 101 LEU A CA 1
ATOM 779 C C . LEU A 1 101 ? 3.507 48.294 33.312 1.00 11.34 101 LEU A C 1
ATOM 780 O O . LEU A 1 101 ? 3.855 49.351 32.782 1.00 11.53 101 LEU A O 1
ATOM 785 N N . THR A 1 102 ? 2.251 47.848 33.396 1.00 11.70 102 THR A N 1
ATOM 786 C CA . THR A 1 102 ? 1.077 48.585 32.901 1.00 11.54 102 THR A CA 1
ATOM 787 C C . THR A 1 102 ? 0.295 49.209 34.037 1.00 11.24 102 THR A C 1
ATOM 788 O O . THR A 1 102 ? -0.166 48.518 34.934 1.00 12.22 102 THR A O 1
ATOM 792 N N . ILE A 1 103 ? 0.154 50.530 33.957 1.00 11.31 103 ILE A N 1
ATOM 793 C CA . ILE A 1 103 ? -0.694 51.282 34.875 1.00 11.77 103 ILE A CA 1
ATOM 794 C C . ILE A 1 103 ? -1.581 52.138 33.984 1.00 11.97 103 ILE A C 1
ATOM 795 O O . ILE A 1 103 ? -1.082 52.877 33.111 1.00 11.47 103 ILE A O 1
ATOM 800 N N . ARG A 1 104 ? -2.884 52.035 34.226 1.00 11.79 104 ARG A N 1
ATOM 801 C CA . ARG A 1 104 ? -3.924 52.548 33.312 1.00 11.78 104 ARG A CA 1
ATOM 802 C C . ARG A 1 104 ? -3.707 51.992 31.919 1.00 11.84 104 ARG A C 1
ATOM 803 O O . ARG A 1 104 ? -3.583 50.784 31.758 1.00 13.19 104 ARG A O 1
ATOM 811 N N . ASP A 1 105 ? -3.592 52.880 30.943 1.00 12.46 105 ASP A N 1
ATOM 812 C CA . ASP A 1 105 ? -3.353 52.477 29.563 1.00 11.84 105 ASP A CA 1
ATOM 813 C C . ASP A 1 105 ? -1.887 52.516 29.111 1.00 12.52 105 ASP A C 1
ATOM 814 O O . ASP A 1 105 ? -1.612 52.364 27.920 1.00 13.77 105 ASP A O 1
ATOM 819 N N . ILE A 1 106 ? -0.970 52.815 30.027 1.00 12.13 106 ILE A N 1
ATOM 820 C CA . ILE A 1 106 ? 0.456 52.985 29.670 1.00 12.77 106 ILE A CA 1
AT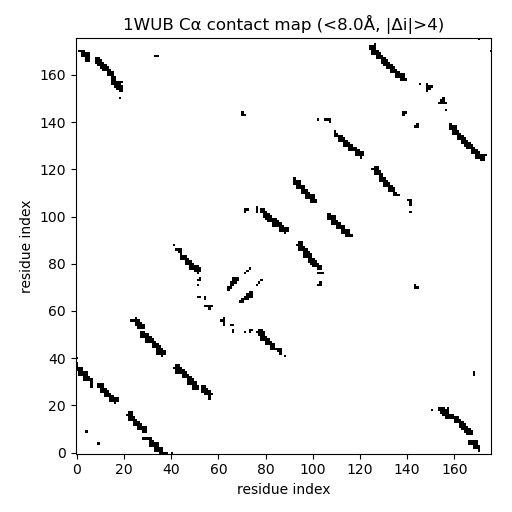OM 821 C C . ILE A 1 106 ? 1.297 51.827 30.189 1.00 13.32 106 ILE A C 1
ATOM 822 O O . ILE A 1 106 ? 1.154 51.425 31.352 1.00 12.76 106 ILE A O 1
ATOM 827 N N . THR A 1 107 ? 2.171 51.301 29.316 1.00 12.74 107 THR A N 1
ATOM 828 C CA . THR A 1 107 ? 3.077 50.216 29.669 1.00 13.67 107 THR A CA 1
ATOM 829 C C . THR A 1 107 ? 4.490 50.727 29.480 1.00 14.83 107 THR A C 1
ATOM 830 O O . THR A 1 107 ? 4.822 51.180 28.365 1.00 14.92 107 THR A O 1
ATOM 834 N N . LYS A 1 108 ? 5.345 50.590 30.507 1.00 13.14 108 LYS A N 1
ATOM 835 C CA . LYS A 1 108 ? 6.772 50.994 30.442 1.00 14.28 108 LYS A CA 1
ATOM 836 C C . LYS A 1 108 ? 7.670 49.919 31.052 1.00 14.41 108 LYS A C 1
ATOM 837 O O . LYS A 1 108 ? 7.216 49.135 31.893 1.00 13.21 108 LYS A O 1
ATOM 843 N N . PRO A 1 109 ? 8.932 49.844 30.626 1.00 14.21 109 PRO A N 1
ATOM 844 C CA . PRO A 1 109 ? 9.870 48.867 31.205 1.00 14.89 109 PRO A CA 1
ATOM 845 C C . PRO A 1 109 ? 10.213 49.193 32.678 1.00 15.32 109 PRO A C 1
ATOM 846 O O . PRO A 1 109 ? 10.251 50.367 33.081 1.00 14.96 109 PRO A O 1
ATOM 850 N N . VAL A 1 110 ? 10.399 48.149 33.483 1.00 14.57 110 VAL A N 1
ATOM 851 C CA . VAL A 1 110 ? 10.821 48.300 34.878 1.00 15.33 110 VAL A CA 1
ATOM 852 C C . VAL A 1 110 ? 11.854 47.180 35.132 1.00 15.36 110 VAL A C 1
ATOM 853 O O . VAL A 1 110 ? 11.870 46.166 34.442 1.00 15.75 110 VAL A O 1
ATOM 857 N N . THR A 1 111 ? 12.709 47.395 36.122 1.00 15.83 111 THR A N 1
ATOM 858 C CA . THR A 1 111 ? 13.703 46.403 36.531 1.00 16.91 111 THR A CA 1
ATOM 859 C C . THR A 1 111 ? 13.428 46.033 37.980 1.00 17.59 111 THR A C 1
ATOM 860 O O . THR A 1 111 ? 13.155 46.913 38.807 1.00 18.08 111 THR A O 1
ATOM 864 N N . LEU A 1 112 ? 13.445 44.730 38.278 1.00 16.94 112 LEU A N 1
ATOM 865 C CA . LEU A 1 112 ? 13.357 44.239 39.649 1.00 17.40 112 LEU A CA 1
ATOM 866 C C . LEU A 1 112 ? 14.666 43.539 39.986 1.00 16.62 112 LEU A C 1
ATOM 867 O O . LEU A 1 112 ? 15.204 42.837 39.167 1.00 18.26 112 LEU A O 1
ATOM 872 N N . GLU A 1 113 ? 15.143 43.737 41.200 1.00 17.00 113 GLU A N 1
ATOM 873 C CA . GLU A 1 113 ? 16.230 42.912 41.737 1.00 16.85 113 GLU A CA 1
ATOM 874 C C . GLU A 1 113 ? 15.614 41.948 42.724 1.00 17.52 113 GLU A C 1
ATOM 875 O O . GLU A 1 113 ? 15.013 42.374 43.725 1.00 17.18 113 GLU A O 1
ATOM 881 N N . ALA A 1 114 ? 15.756 40.649 42.451 1.00 17.06 114 ALA A N 1
ATOM 882 C CA . ALA A 1 114 ? 15.087 39.633 43.220 1.00 17.60 114 ALA A CA 1
ATOM 883 C C . ALA A 1 114 ? 16.092 38.643 43.854 1.00 18.49 114 ALA A C 1
ATOM 884 O O . ALA A 1 114 ? 17.171 38.433 43.341 1.00 17.87 114 ALA A O 1
ATOM 886 N N . GLU A 1 115 ? 15.702 38.072 44.988 1.00 18.71 115 GLU A N 1
ATOM 887 C CA . GLU A 1 115 ? 16.453 37.003 45.666 1.00 20.14 115 GLU A CA 1
ATOM 888 C C . GLU A 1 115 ? 15.446 35.886 45.879 1.00 21.00 115 GLU A C 1
ATOM 889 O O . GLU A 1 115 ? 14.391 36.148 46.423 1.00 21.15 115 GLU A O 1
ATOM 895 N N . VAL A 1 116 ? 15.774 34.639 45.550 1.00 20.72 116 VAL A N 1
ATOM 896 C CA . VAL A 1 116 ? 14.800 33.544 45.675 1.00 21.62 116 VAL A CA 1
ATOM 897 C C . VAL A 1 116 ? 15.261 32.534 46.738 1.00 22.35 116 VAL A C 1
ATOM 898 O O . VAL A 1 116 ? 16.459 32.274 46.864 1.00 24.20 116 VAL A O 1
ATOM 902 N N . SER A 1 117 ? 14.319 32.002 47.499 1.00 22.25 117 SER A N 1
ATOM 903 C CA . SER A 1 117 ? 14.632 31.027 48.554 1.00 23.70 117 SER A CA 1
ATOM 904 C C . SER A 1 117 ? 14.649 29.603 47.980 1.00 23.47 117 SER A C 1
ATOM 905 O O . SER A 1 117 ? 14.225 29.368 46.843 1.00 22.87 117 SER A O 1
ATOM 908 N N . ALA A 1 118 ? 15.154 28.648 48.765 1.00 24.92 118 ALA A N 1
ATOM 909 C CA . ALA A 1 118 ? 14.947 27.252 48.407 1.00 25.06 118 ALA A CA 1
ATOM 910 C C . ALA A 1 118 ? 13.494 26.871 48.702 1.00 25.87 118 ALA A C 1
ATOM 911 O O . ALA A 1 118 ? 12.920 27.363 49.661 1.00 24.90 118 ALA A O 1
ATOM 913 N N . PRO A 1 119 ? 12.915 25.987 47.894 1.00 26.65 119 PRO A N 1
ATOM 914 C CA . PRO A 1 119 ? 11.526 25.580 48.093 1.00 27.91 119 PRO A CA 1
ATOM 915 C C . PRO A 1 119 ? 11.440 24.655 49.289 1.00 28.31 119 PRO A C 1
ATOM 916 O O . PRO A 1 119 ? 12.430 23.997 49.647 1.00 29.49 119 PRO A O 1
ATOM 920 N N . ILE A 1 120 ? 10.275 24.637 49.911 1.00 28.80 120 ILE A N 1
ATOM 921 C CA . ILE A 1 120 ? 10.023 23.743 51.026 1.00 28.67 120 ILE A CA 1
ATOM 922 C C . ILE A 1 120 ? 8.796 22.893 50.719 1.00 29.07 120 ILE A C 1
ATOM 923 O O . ILE A 1 120 ? 8.037 23.173 49.773 1.00 28.70 120 ILE A O 1
ATOM 928 N N . LYS A 1 121 ? 8.596 21.828 51.487 1.00 29.53 121 LYS A N 1
ATOM 929 C CA . LYS A 1 121 ? 7.305 21.162 51.475 1.00 30.75 121 LYS A CA 1
ATOM 930 C C . LYS A 1 121 ? 6.576 21.810 52.636 1.00 31.03 121 LYS A C 1
ATOM 931 O O . LYS A 1 121 ? 7.083 21.818 53.763 1.00 31.16 121 LYS A O 1
ATOM 937 N N . ASP A 1 122 ? 5.430 22.419 52.357 1.00 31.39 122 ASP A N 1
ATOM 938 C CA . ASP A 1 122 ? 4.737 23.162 53.402 1.00 32.51 122 ASP A CA 1
ATOM 939 C C . ASP A 1 122 ? 3.876 22.240 54.253 1.00 33.60 122 ASP A C 1
ATOM 940 O O . ASP A 1 122 ? 3.709 21.058 53.905 1.00 33.42 122 ASP A O 1
ATOM 945 N N . PRO A 1 123 ? 3.365 22.744 55.379 1.00 34.59 123 PRO A N 1
ATOM 946 C CA . PRO A 1 123 ? 2.587 21.899 56.286 1.00 35.42 123 PRO A CA 1
ATOM 947 C C . PRO A 1 123 ? 1.266 21.373 55.697 1.00 36.50 123 PRO A C 1
ATOM 948 O O . PRO A 1 123 ? 0.577 20.667 56.434 1.00 37.14 123 PRO A O 1
ATOM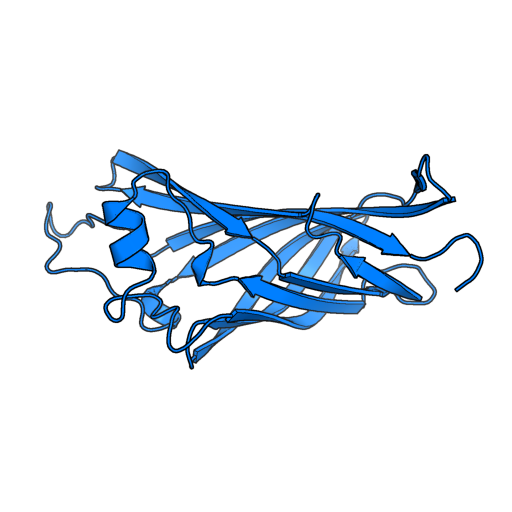 952 N N . TRP A 1 124 ? 0.940 21.650 54.428 1.00 36.77 124 TRP A N 1
ATOM 953 C CA . TRP A 1 124 ? -0.354 21.228 53.830 1.00 38.17 124 TRP A CA 1
ATOM 954 C C . TRP A 1 124 ? -0.291 20.445 52.485 1.00 37.48 124 TRP A C 1
ATOM 955 O O . TRP A 1 124 ? -1.249 20.441 51.691 1.00 37.83 124 TRP A O 1
ATOM 966 N N . GLY A 1 125 ? 0.820 19.770 52.235 1.00 36.68 125 GLY A N 1
ATOM 967 C CA . GLY A 1 125 ? 0.944 19.012 51.007 1.00 35.27 125 GLY A CA 1
ATOM 968 C C . GLY A 1 125 ? 1.756 19.729 49.941 1.00 34.49 125 GLY A C 1
ATOM 969 O O . GLY A 1 125 ? 2.600 19.097 49.300 1.00 34.93 125 GLY A O 1
ATOM 970 N N . MET A 1 126 ? 1.556 21.042 49.781 1.00 33.10 126 MET A N 1
ATOM 971 C CA . MET A 1 126 ? 2.168 21.780 48.647 1.00 31.55 126 MET A CA 1
ATOM 972 C C . MET A 1 126 ? 3.691 22.078 48.712 1.00 29.00 126 MET A C 1
ATOM 973 O O . MET A 1 126 ? 4.299 22.126 49.783 1.00 29.72 126 MET A O 1
ATOM 978 N N . GLN A 1 127 ? 4.299 22.243 47.533 1.00 26.70 127 GLN A N 1
ATOM 979 C CA . GLN A 1 127 ? 5.634 22.800 47.400 1.00 23.79 127 GLN A CA 1
ATOM 980 C C . GLN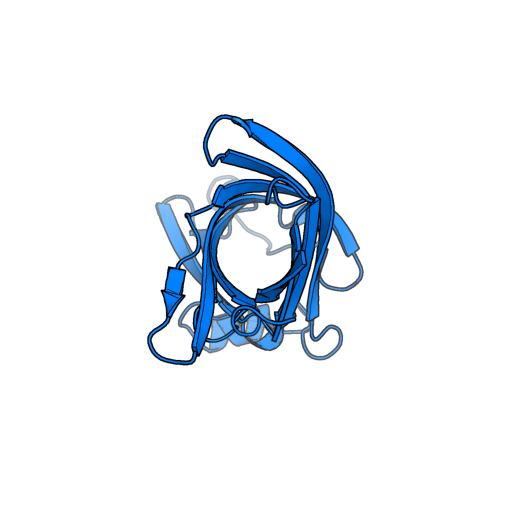 A 1 127 ? 5.470 24.317 47.479 1.00 22.36 127 GLN A C 1
ATOM 981 O O . GLN A 1 127 ? 4.527 24.854 46.903 1.00 20.49 127 GLN A O 1
ATOM 987 N N . ARG A 1 128 ? 6.373 24.978 48.190 1.00 20.26 128 ARG A N 1
ATOM 988 C CA . ARG A 1 128 ? 6.260 26.427 48.427 1.00 20.41 128 ARG A CA 1
ATOM 989 C C . ARG A 1 128 ? 7.643 27.068 48.382 1.00 20.04 128 ARG A C 1
ATOM 990 O O . ARG A 1 128 ? 8.641 26.538 48.890 1.00 19.85 128 ARG A O 1
ATOM 998 N N . VAL A 1 129 ? 7.713 28.239 47.768 1.00 18.61 129 VAL A N 1
ATOM 999 C CA . VAL A 1 129 ? 8.958 28.936 47.563 1.00 18.60 129 VAL A CA 1
ATOM 1000 C C . VAL A 1 129 ? 8.695 30.431 47.804 1.00 18.68 129 VAL A C 1
ATOM 1001 O O . VAL A 1 129 ? 7.573 30.910 47.566 1.00 18.68 129 VAL A O 1
ATOM 1005 N N . ALA A 1 130 ? 9.698 31.140 48.321 1.00 17.18 130 ALA A N 1
ATOM 1006 C CA . ALA A 1 130 ? 9.600 32.581 48.559 1.00 17.94 130 ALA A CA 1
ATOM 1007 C C . ALA A 1 130 ? 10.637 33.376 47.816 1.00 17.14 130 ALA A C 1
ATOM 1008 O O . ALA A 1 130 ? 11.652 32.816 47.365 1.00 16.69 130 ALA A O 1
ATOM 1010 N N . ALA A 1 131 ? 10.399 34.690 47.714 1.00 16.15 131 ALA A N 1
ATOM 1011 C CA . ALA A 1 131 ? 11.307 35.578 47.056 1.00 17.17 131 ALA A CA 1
ATOM 1012 C C . ALA A 1 131 ? 11.094 36.977 47.631 1.00 17.39 131 ALA A C 1
ATOM 1013 O O . ALA A 1 131 ? 10.020 37.297 48.165 1.00 16.74 131 ALA A O 1
ATOM 1015 N N . SER A 1 132 ? 12.130 37.792 47.549 1.00 17.79 132 SER A N 1
ATOM 1016 C CA . SER A 1 132 ? 12.006 39.199 47.856 1.00 19.59 132 SER A CA 1
ATOM 1017 C C . SER A 1 132 ? 12.545 39.953 46.646 1.00 19.13 132 SER A C 1
ATOM 1018 O O . SER A 1 132 ? 13.431 39.461 45.922 1.00 20.37 132 SER A O 1
ATOM 1021 N N . ALA A 1 133 ? 11.987 41.121 46.367 1.00 17.98 133 ALA A N 1
ATOM 1022 C CA . ALA A 1 133 ? 12.475 41.894 45.245 1.00 17.20 133 ALA A CA 1
ATOM 1023 C C . ALA A 1 133 ? 12.320 43.376 45.558 1.00 17.62 133 ALA A C 1
ATOM 1024 O O . ALA A 1 133 ? 11.468 43.756 46.375 1.00 17.81 133 ALA A O 1
ATOM 1026 N N . SER A 1 134 ? 13.166 44.189 44.942 1.00 17.30 134 SER A N 1
ATOM 1027 C CA . SER A 1 134 ? 13.110 45.637 45.122 1.00 18.24 134 SER A CA 1
ATOM 1028 C C . SER A 1 134 ? 13.178 46.319 43.767 1.00 18.69 134 SER A C 1
ATOM 1029 O O . SER A 1 134 ? 13.649 45.736 42.774 1.00 18.15 134 SER A O 1
ATOM 1032 N N . GLY A 1 135 ? 12.730 47.578 43.718 1.00 18.40 135 GLY A N 1
ATOM 1033 C CA . GLY A 1 135 ? 12.957 48.392 42.533 1.00 18.09 135 GLY A CA 1
ATOM 1034 C C . GLY A 1 135 ? 12.404 49.775 42.762 1.00 18.87 135 GLY A C 1
ATOM 1035 O O . GLY A 1 135 ? 11.934 50.106 43.846 1.00 16.58 135 GLY A O 1
ATOM 1036 N N . GLN A 1 136 ? 12.461 50.596 41.725 1.00 19.02 136 GLN A N 1
ATOM 1037 C CA . GLN A 1 136 ? 11.916 51.939 41.771 1.00 20.20 136 GLN A CA 1
ATOM 1038 C C . GLN A 1 136 ? 11.405 52.295 40.380 1.00 19.26 136 GLN A C 1
ATOM 1039 O O . GLN A 1 136 ? 11.949 51.836 39.373 1.00 20.48 136 GLN A O 1
ATOM 1045 N N . ILE A 1 137 ? 10.372 53.135 40.352 1.00 18.16 137 ILE A N 1
ATOM 1046 C CA . ILE A 1 137 ? 9.832 53.687 39.116 1.00 16.86 137 ILE A CA 1
ATOM 1047 C C . ILE A 1 137 ? 9.599 55.178 39.301 1.00 16.73 137 ILE A C 1
ATOM 1048 O O . ILE A 1 137 ? 9.511 55.690 40.410 1.00 16.42 137 ILE A O 1
ATOM 1053 N N . ASN A 1 138 ? 9.508 55.883 38.185 1.00 16.78 138 ASN A N 1
ATOM 1054 C CA . ASN A 1 138 ? 9.135 57.271 38.227 1.00 16.96 138 ASN A CA 1
ATOM 1055 C C . ASN A 1 138 ? 7.716 57.387 37.738 1.00 16.30 138 ASN A C 1
ATOM 1056 O O . ASN A 1 138 ? 7.422 57.024 36.589 1.00 15.68 138 ASN A O 1
ATOM 1061 N N . ARG A 1 139 ? 6.821 57.864 38.607 1.00 16.17 139 ARG A N 1
ATOM 1062 C CA . ARG A 1 139 ? 5.390 57.849 38.284 1.00 15.85 139 ARG A CA 1
ATOM 1063 C C . ARG A 1 139 ? 5.056 58.686 37.052 1.00 16.87 139 ARG A C 1
ATOM 1064 O O . ARG A 1 139 ? 4.046 58.431 36.401 1.00 15.81 139 ARG A O 1
ATOM 1072 N N . LYS A 1 140 ? 5.900 59.673 36.728 1.00 17.81 140 LYS A N 1
ATOM 1073 C CA . LYS A 1 140 ? 5.624 60.537 35.589 1.00 19.73 140 LYS A CA 1
ATOM 1074 C C . LYS A 1 140 ? 5.743 59.762 34.274 1.00 18.26 140 LYS A C 1
ATOM 1075 O O . LYS A 1 140 ? 5.178 60.205 33.263 1.00 17.77 140 LYS A O 1
ATOM 1081 N N . ASP A 1 141 ? 6.465 58.630 34.283 1.00 17.59 141 ASP A N 1
ATOM 1082 C CA . ASP A 1 141 ? 6.625 57.801 33.088 1.00 17.38 141 ASP A CA 1
ATOM 1083 C C . ASP A 1 141 ? 5.263 57.237 32.679 1.00 15.69 141 ASP A C 1
ATOM 1084 O O . ASP A 1 141 ? 5.067 56.846 31.503 1.00 15.53 141 ASP A O 1
ATOM 1089 N N . TRP A 1 142 ? 4.338 57.199 33.631 1.00 15.64 142 TRP A N 1
ATOM 1090 C CA . TRP A 1 142 ? 2.975 56.701 33.371 1.00 15.09 142 TRP A CA 1
ATOM 1091 C C . TRP A 1 142 ? 1.952 57.843 33.352 1.00 15.98 142 TRP A C 1
ATOM 1092 O O . TRP A 1 142 ? 0.751 57.614 33.433 1.00 16.22 142 TRP A O 1
ATOM 1103 N N . ASN A 1 143 ? 2.448 59.070 33.223 1.00 17.14 143 ASN A N 1
ATOM 1104 C CA . ASN A 1 143 ? 1.629 60.264 33.209 1.00 19.38 143 ASN A CA 1
ATOM 1105 C C . ASN A 1 143 ? 0.809 60.445 34.475 1.00 18.67 143 ASN A C 1
ATOM 1106 O O . ASN A 1 143 ? -0.299 61.003 34.449 1.00 19.48 143 ASN A O 1
ATOM 1111 N N . LEU A 1 144 ? 1.359 59.964 35.589 1.00 18.41 144 LEU A N 1
ATOM 1112 C CA . LEU A 1 144 ? 0.668 60.064 36.882 1.00 19.51 144 LEU A CA 1
ATOM 1113 C C . LEU A 1 144 ? 1.247 61.282 37.581 1.00 22.31 144 LEU A C 1
ATOM 1114 O O . LEU A 1 144 ? 2.283 61.198 38.215 1.00 21.78 144 LEU A O 1
ATOM 1119 N N . THR A 1 145 ? 0.594 62.422 37.398 1.00 25.33 145 THR A N 1
ATOM 1120 C CA . THR A 1 145 ? 1.150 63.710 37.827 1.00 28.85 145 THR A CA 1
ATOM 1121 C C . THR A 1 145 ? 0.468 64.113 39.116 1.00 30.69 145 THR A C 1
ATOM 1122 O O . THR A 1 145 ? -0.569 63.559 39.435 1.00 33.00 145 THR A O 1
ATOM 1126 N N . TRP A 1 146 ? 1.023 65.082 39.839 1.00 34.32 146 TRP A N 1
ATOM 1127 C CA . TRP A 1 146 ? 0.380 65.544 41.064 1.00 37.04 146 TRP A CA 1
ATOM 1128 C C . TRP A 1 146 ? -0.195 66.969 41.115 1.00 40.17 146 TRP A C 1
ATOM 1129 O O . TRP A 1 146 ? -1.417 67.138 41.112 1.00 40.92 146 TRP A O 1
ATOM 1140 N N . ASN A 1 147 ? 0.655 67.992 41.210 1.00 43.99 147 ASN A N 1
ATOM 1141 C CA . ASN A 1 147 ? 0.138 69.317 41.582 1.00 47.06 147 ASN A CA 1
ATOM 1142 C C . ASN A 1 147 ? 0.904 70.569 41.156 1.00 49.15 147 ASN A C 1
ATOM 1143 O O . ASN A 1 147 ? 1.970 70.491 40.541 1.00 49.96 147 ASN A O 1
ATOM 1148 N N . GLN A 1 148 ? 0.317 71.718 41.514 1.00 51.38 148 GLN A N 1
ATOM 1149 C CA . GLN A 1 148 ? 0.943 73.051 41.455 1.00 53.22 148 GLN A CA 1
ATOM 1150 C C . GLN A 1 148 ? 2.191 73.162 42.316 1.00 54.11 148 GLN A C 1
ATOM 1151 O O . GLN A 1 148 ? 2.794 74.246 42.408 1.00 54.51 148 GLN A O 1
ATOM 1157 N N . VAL A 1 149 ? 2.551 72.032 42.930 1.00 55.17 149 VAL A N 1
ATOM 1158 C CA . VAL A 1 149 ? 3.558 71.917 43.985 1.00 55.95 149 VAL A CA 1
ATOM 1159 C C . VAL A 1 149 ? 4.662 72.958 44.007 1.00 56.56 149 VAL A C 1
ATOM 1160 O O . VAL A 1 149 ? 5.321 73.232 42.989 1.00 56.95 149 VAL A O 1
ATOM 1164 N N . LEU A 1 150 ? 4.853 73.505 45.206 1.00 57.14 150 LEU A N 1
ATOM 1165 C CA . LEU A 1 150 ? 5.806 74.564 45.473 1.00 57.34 150 LEU A CA 1
ATOM 1166 C C . LEU A 1 150 ? 6.281 74.437 46.913 1.00 57.17 150 LEU A C 1
ATOM 1167 O O . LEU A 1 150 ? 5.482 74.165 47.808 1.00 57.24 150 LEU A O 1
ATOM 1172 N N . GLU A 1 151 ? 7.583 74.624 47.126 1.00 56.82 151 GLU A N 1
ATOM 1173 C CA . GLU A 1 151 ? 8.197 74.542 48.460 1.00 56.33 151 GLU A CA 1
ATOM 1174 C C . GLU A 1 151 ? 9.493 75.355 48.485 1.00 55.90 151 GLU A C 1
ATOM 1175 O O . GLU A 1 151 ? 9.830 75.988 49.495 1.00 56.35 151 GLU A O 1
ATOM 1181 N N . LEU A 1 152 ? 10.209 75.281 47.359 1.00 54.98 152 LEU A N 1
ATOM 1182 C CA . LEU A 1 152 ? 11.414 76.050 47.032 1.00 53.73 152 LEU A CA 1
ATOM 1183 C C . LEU A 1 152 ? 11.673 75.735 45.554 1.00 52.61 152 LEU A C 1
ATOM 1184 O O . LEU A 1 152 ? 12.728 76.068 44.996 1.00 52.69 152 LEU A O 1
ATOM 1189 N N . GLY A 1 153 ? 10.667 75.126 44.924 1.00 50.76 153 GLY A N 1
ATOM 1190 C CA . GLY A 1 153 ? 10.825 74.411 43.667 1.00 49.02 153 GLY A CA 1
ATOM 1191 C C . GLY A 1 153 ? 10.651 72.922 43.941 1.00 47.50 153 GLY A C 1
ATOM 1192 O O . GLY A 1 153 ? 10.181 72.162 43.075 1.00 48.53 153 GLY A O 1
ATOM 1193 N N . ALA A 1 154 ? 11.031 72.532 45.165 1.00 44.89 154 ALA A N 1
ATOM 1194 C CA . ALA A 1 154 ? 10.904 71.187 45.735 1.00 41.93 154 ALA A CA 1
ATOM 1195 C C . ALA A 1 154 ? 9.495 70.589 45.573 1.00 39.57 154 ALA A C 1
ATOM 1196 O O . ALA A 1 154 ? 8.583 71.254 45.060 1.00 39.92 154 ALA A O 1
ATOM 1198 N N . LEU A 1 155 ? 9.311 69.344 46.026 1.00 35.96 155 LEU A N 1
ATOM 1199 C CA . LEU A 1 155 ? 8.076 68.610 45.745 1.00 31.34 155 LEU A CA 1
ATOM 1200 C C . LEU A 1 155 ? 7.281 68.162 46.962 1.00 29.05 155 LEU A C 1
ATOM 1201 O O . LEU A 1 155 ? 7.837 67.573 47.887 1.00 27.10 155 LEU A O 1
ATOM 1206 N N . LEU A 1 156 ? 5.977 68.428 46.943 1.00 25.79 156 LEU A N 1
ATOM 1207 C CA . LEU A 1 156 ? 5.090 67.904 47.975 1.00 24.39 156 LEU A CA 1
ATOM 1208 C C . LEU A 1 156 ? 5.101 66.388 47.870 1.00 22.49 156 LEU A C 1
ATOM 1209 O O . LEU A 1 156 ? 5.215 65.687 48.889 1.00 20.49 156 LEU A O 1
ATOM 1214 N N . VAL A 1 157 ? 4.972 65.902 46.639 1.00 20.44 157 VAL A N 1
ATOM 1215 C CA . VAL A 1 157 ? 4.903 64.458 46.408 1.00 20.55 157 VAL A CA 1
ATOM 1216 C C . VAL A 1 157 ? 5.971 64.104 45.416 1.00 19.46 157 VAL A C 1
ATOM 1217 O O . VAL A 1 157 ? 5.988 64.621 44.287 1.00 19.87 157 VAL A O 1
ATOM 1221 N N . GLY A 1 158 ? 6.864 63.224 45.835 1.00 19.14 158 GLY A N 1
ATOM 1222 C CA . GLY A 1 158 ? 8.012 62.862 45.044 1.00 17.80 158 GLY A CA 1
ATOM 1223 C C . GLY A 1 158 ? 7.619 62.162 43.775 1.00 17.61 158 GLY A C 1
ATOM 1224 O O . GLY A 1 158 ? 6.513 61.593 43.681 1.00 16.78 158 GLY A O 1
ATOM 1225 N N . GLU A 1 159 ? 8.525 62.177 42.800 1.00 17.66 159 GLU A N 1
ATOM 1226 C CA . GLU A 1 159 ? 8.303 61.446 41.543 1.00 17.80 159 GLU A CA 1
ATOM 1227 C C . GLU A 1 159 ? 8.641 59.975 41.678 1.00 18.07 159 GLU A C 1
ATOM 1228 O O . GLU A 1 159 ? 7.992 59.125 41.040 1.00 16.94 159 GLU A O 1
ATOM 1234 N N . GLU A 1 160 ? 9.653 59.657 42.496 1.00 17.66 160 GLU A N 1
ATOM 1235 C CA . GLU A 1 160 ? 10.166 58.281 42.605 1.00 19.28 160 GLU A CA 1
ATOM 1236 C C . GLU A 1 160 ? 9.279 57.436 43.520 1.00 19.61 160 GLU A C 1
ATOM 1237 O O . GLU A 1 160 ? 8.925 57.863 44.637 1.00 21.50 160 GLU A O 1
ATOM 1243 N N . VAL A 1 161 ? 8.917 56.250 43.040 1.00 17.88 161 VAL A N 1
ATOM 1244 C CA . VAL A 1 161 ? 8.154 55.318 43.850 1.00 17.38 161 VAL A CA 1
ATOM 1245 C C . VAL A 1 161 ? 9.056 54.097 44.058 1.00 17.60 161 VAL A C 1
ATOM 1246 O O . VAL A 1 161 ? 9.311 53.337 43.139 1.00 17.43 161 VAL A O 1
ATOM 1250 N N . LYS A 1 162 ? 9.554 53.959 45.281 1.00 16.65 162 LYS A N 1
ATOM 1251 C CA . LYS A 1 162 ? 10.430 52.857 45.656 1.00 17.71 162 LYS A CA 1
ATOM 1252 C C . LYS A 1 162 ? 9.530 51.756 46.084 1.00 18.60 162 LYS A C 1
ATOM 1253 O O . LYS A 1 162 ? 8.504 52.024 46.701 1.00 18.25 162 LYS A O 1
ATOM 1259 N N . PHE A 1 163 ? 9.839 50.509 45.739 1.00 17.36 163 PHE A N 1
ATOM 1260 C CA . PHE A 1 163 ? 8.933 49.438 46.185 1.00 17.42 163 PHE A CA 1
ATOM 1261 C C . PHE A 1 163 ? 9.671 48.178 46.603 1.00 16.89 163 PHE A C 1
ATOM 1262 O O . PHE A 1 163 ? 10.808 47.952 46.184 1.00 17.24 163 PHE A O 1
ATOM 1270 N N . ASN A 1 164 ? 9.018 47.392 47.460 1.00 17.46 164 ASN A N 1
ATOM 1271 C CA . ASN A 1 164 ? 9.554 46.122 47.928 1.00 19.41 164 ASN A CA 1
ATOM 1272 C C . ASN A 1 164 ? 8.492 45.063 47.815 1.00 18.13 164 ASN A C 1
ATOM 1273 O O . ASN A 1 164 ? 7.324 45.284 48.157 1.00 19.16 164 ASN A O 1
ATOM 1278 N N . LEU A 1 165 ? 8.874 43.904 47.295 1.00 17.41 165 LEU A N 1
ATOM 1279 C CA . LEU A 1 165 ? 7.919 42.805 47.138 1.00 17.32 165 LEU A CA 1
ATOM 1280 C C . LEU A 1 165 ? 8.350 41.671 48.050 1.00 15.98 165 LEU A C 1
ATOM 1281 O O . LEU A 1 165 ? 9.542 41.419 48.143 1.00 16.65 165 LEU A O 1
ATOM 1286 N N . GLU A 1 166 ? 7.405 41.046 48.750 1.00 15.45 166 GLU A N 1
ATOM 1287 C CA . GLU A 1 166 ? 7.639 39.745 49.430 1.00 16.99 166 GLU A CA 1
ATOM 1288 C C . GLU A 1 166 ? 6.710 38.741 48.777 1.00 17.09 166 GLU A C 1
ATOM 1289 O O . GLU A 1 166 ? 5.500 38.956 48.741 1.00 18.32 166 GLU A O 1
ATOM 1295 N N . VAL A 1 167 ? 7.253 37.656 48.215 1.00 15.06 167 VAL A N 1
ATOM 1296 C CA . VAL A 1 167 ? 6.407 36.754 47.423 1.00 15.43 167 VAL A CA 1
ATOM 1297 C C . VAL A 1 167 ? 6.460 35.322 47.988 1.00 15.10 167 VAL A C 1
ATOM 1298 O O . VAL A 1 167 ? 7.520 34.881 48.392 1.00 16.45 167 VAL A O 1
ATOM 1302 N N . GLU A 1 168 ? 5.317 34.629 48.006 1.00 15.18 168 GLU A N 1
ATOM 1303 C CA . GLU A 1 168 ? 5.269 33.179 48.192 1.00 15.21 168 GLU A CA 1
ATOM 1304 C C . GLU A 1 168 ? 4.521 32.600 47.019 1.00 14.75 168 GLU A C 1
ATOM 1305 O O . GLU A 1 168 ? 3.485 33.156 46.588 1.00 15.78 168 GLU A O 1
ATOM 1311 N N . ALA A 1 169 ? 5.041 31.486 46.478 1.00 14.05 169 ALA A N 1
ATOM 1312 C CA . ALA A 1 169 ? 4.445 30.825 45.339 1.00 14.80 169 ALA A CA 1
ATOM 1313 C C . ALA A 1 169 ? 4.341 29.335 45.658 1.00 16.28 169 ALA A C 1
ATOM 1314 O O . ALA A 1 169 ? 5.093 28.842 46.477 1.00 16.90 169 ALA A O 1
ATOM 1316 N N . VAL A 1 170 ? 3.396 28.666 45.024 1.00 16.42 170 VAL A N 1
ATOM 1317 C CA . VAL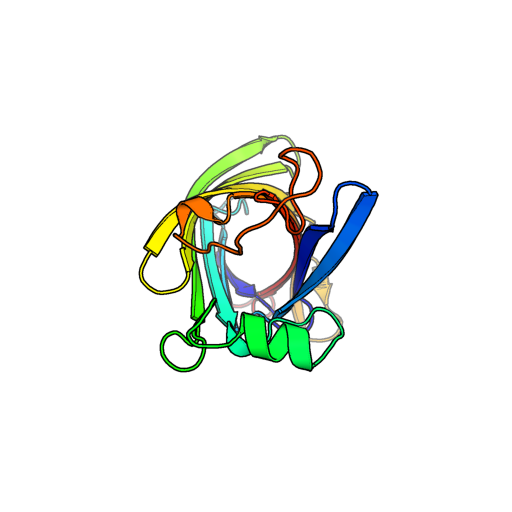 A 1 170 ? 3.036 27.279 45.352 1.00 18.87 170 VAL A CA 1
ATOM 1318 C C . VAL A 1 170 ? 2.889 26.427 44.087 1.00 20.23 170 VAL A C 1
ATOM 1319 O O . VAL A 1 170 ? 2.447 26.904 43.062 1.00 19.62 170 VAL A O 1
ATOM 1323 N N . ALA A 1 171 ? 3.252 25.151 44.200 1.00 22.39 171 ALA A N 1
ATOM 1324 C CA . ALA A 1 171 ? 2.930 24.143 43.195 1.00 25.20 171 ALA A CA 1
ATOM 1325 C C . ALA A 1 171 ? 2.387 22.865 43.889 1.00 28.36 171 ALA A C 1
ATOM 1326 O O . ALA A 1 171 ? 2.769 22.602 45.032 1.00 27.82 171 ALA A O 1
ATOM 1328 N N . PRO A 1 172 ? 1.529 22.086 43.213 1.00 31.06 172 PRO A N 1
ATOM 1329 C CA . PRO A 1 172 ? 0.985 20.850 43.790 1.00 34.09 172 PRO A CA 1
ATOM 1330 C C . PRO A 1 172 ? 2.090 19.880 44.180 1.00 37.02 172 PRO A C 1
ATOM 1331 O O . PRO A 1 172 ? 3.191 19.973 43.616 1.00 37.31 172 PRO A O 1
ATOM 1335 N N . ALA A 1 173 ? 1.771 19.000 45.141 1.00 40.60 173 ALA A N 1
ATOM 1336 C CA . ALA A 1 173 ? 2.637 17.961 45.744 1.00 44.15 173 ALA A CA 1
ATOM 1337 C C . ALA A 1 173 ? 3.903 17.567 44.961 1.00 46.93 173 ALA A C 1
ATOM 1338 O O . ALA A 1 173 ? 4.385 18.347 44.146 1.00 47.73 173 ALA A O 1
ATOM 1340 N N . PRO A 1 174 ? 4.477 16.384 45.205 1.00 49.33 174 PRO A N 1
ATOM 1341 C CA . PRO A 1 174 ? 5.499 15.865 44.289 1.00 50.89 174 PRO A CA 1
ATOM 1342 C C . PRO A 1 174 ? 4.899 15.468 42.941 1.00 52.45 174 PRO A C 1
ATOM 1343 O O 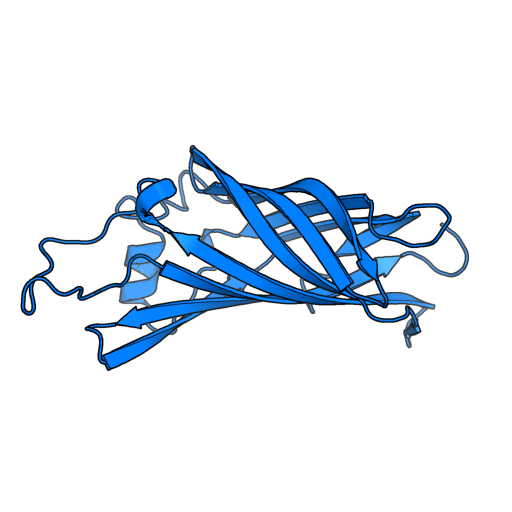. PRO A 1 174 ? 5.506 14.645 42.248 1.00 53.03 174 PRO A O 1
ATOM 1347 N N . VAL A 1 175 ? 3.737 16.027 42.584 1.00 53.76 175 VAL A N 1
ATOM 1348 C CA . VAL A 1 175 ? 3.022 15.621 41.369 1.00 55.01 175 VAL A CA 1
ATOM 1349 C C . VAL A 1 175 ? 2.198 16.748 40.732 1.00 55.65 175 VAL A C 1
ATOM 1350 O O . VAL A 1 175 ? 1.100 17.072 41.208 1.00 55.92 175 VAL A O 1
ATOM 1354 N N . ALA A 1 176 ? 2.728 17.319 39.646 1.00 56.12 176 ALA A N 1
ATOM 1355 C CA . ALA A 1 176 ? 2.049 18.377 38.893 1.00 56.55 176 ALA A CA 1
ATOM 1356 C C . ALA A 1 176 ? 1.870 17.994 37.422 1.00 56.92 176 ALA A C 1
ATOM 1357 O O . ALA A 1 176 ? 0.755 18.017 36.888 1.00 57.18 176 ALA A O 1
#

Solvent-accessible surface area: 9985 Å² total; per-residue (Å²): 87,125,15,72,15,25,66,92,100,16,41,16,44,18,70,20,110,64,84,61,146,51,56,37,133,6,42,22,137,9,90,54,6,12,23,94,16,53,179,88,47,83,10,84,60,18,47,12,20,14,38,2,51,12,15,42,18,77,62,107,152,84,10,28,81,15,89,38,71,113,16,8,48,7,168,106,54,80,59,12,89,15,58,10,90,92,15,71,56,56,39,70,68,108,8,76,12,61,2,55,20,35,10,51,107,40,70,78,107,10,56,12,56,5,82,36,54,81,77,89,182,10,114,185,52,80,43,40,30,39,26,35,10,47,8,103,25,51,16,101,78,3,94,9,78,72,51,165,34,153,60,182,59,50,61,58,26,9,62,50,23,60,26,72,29,96,25,49,3,16,0,64,36,128,117,111

CATH classification: 2.40.128.110

Foldseek 3Di:
DKWKWDQVFKWKKKWWDALNPDIQIKTWTWPIKMFDADPVRHTFKIKTKIFQLRIGRPDVVVSCCCCPPLFQVCVQPGIKMWIFDGWADPDDQWIKTWIWIDGRHDIDIWIKIKGKADWDQDPPQKIKIKMKIWGKDFCVSVVGDDDPDDDPNDGRIHRIMIMMMIIMIIDGHVPD

Radius of gyration: 17.53 Å; Cα contacts (8 Å, |Δi|>4): 437; chains: 1; bounding box: 38×60×27 Å

Secondary structure (DSSP, 8-state):
-EEEE-GGG-EEEEEEEETTTEEEEEEEEEEEEEEEE-TT--EEEEEEEEEEEEEE-S-HHHHHHHHSTTTT-TTT--EEEEEEEEEEEEETTEEEEEEEEEETTEEEEEEEEEEEPPPEE-TTS-EEEEEEEEEEEEGGGGT----S--SSS--SB-SEEEEEEEEEEEE-SS--

Organism: Thermus thermophilus (NCBI:txid274)

Nearest PDB s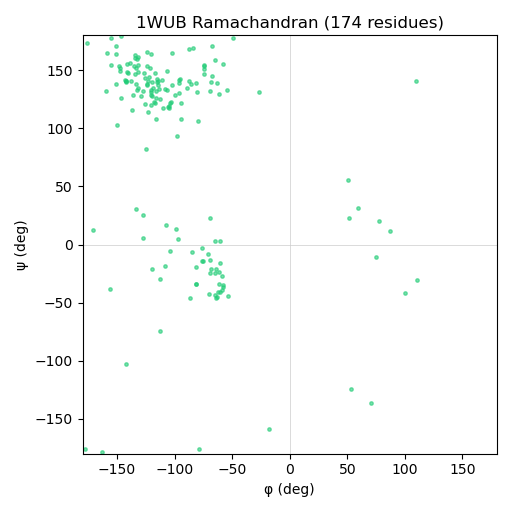tructures (foldseek):
  1wub-assembly1_A  TM=1.006E+00  e=6.369E-36  Thermus thermophilus
  5w39-assembly1_A  TM=8.493E-01  e=4.918E-11  Campylobacter jejuni
  5w2d-assembly1_A  TM=8.526E-01  e=6.413E-11  Campylobacter jejuni
  5w17-assembly1_A  TM=8.442E-01  e=8.817E-11  Campylobacter jejuni subsp. jejuni NCTC 11168 = ATCC 700819
  5w2x-assembly1_A  TM=8.484E-01  e=1.954E-10  Campylobacter jejuni

B-factor: mean 23.99, std 10.56, range [10.06, 61.38]

Sequence (176 aa):
MKWNLDPSHTSIDFKVRHMGIASVRGSLKVLSGSVETDEAGRPIQVEAVIDAASIATGEPQRDGHLRSADFLHAEQYPEIRFVSTQIEPLGGNRYRIQGNLTIRDITKPVTLEAEVSAPIKDPWGMQRVAASASGQINRKDWNLTWNQVLELGALLVGEEVKFNLEVEAVAPAPVA